Protein AF-A0A7C4GMP1-F1 (afdb_monomer)

Solvent-accessible surface area (backbone atoms only — not comparable to full-atom values): 9824 Å² total; per-residue (Å²): 134,59,72,70,60,56,52,52,51,55,52,51,53,54,51,51,51,52,52,53,51,53,54,54,52,54,58,50,53,56,48,57,64,55,60,70,60,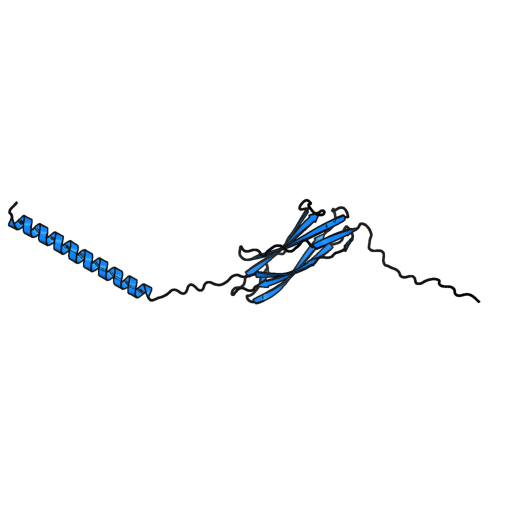74,78,76,71,78,79,75,49,85,41,65,43,77,77,46,77,48,67,47,48,70,39,40,57,61,39,67,38,46,34,41,38,32,38,32,28,72,18,75,52,64,38,48,37,27,48,39,37,41,34,27,40,52,93,84,48,60,81,73,49,74,45,69,52,73,77,39,84,39,47,48,65,36,71,49,75,49,77,50,67,46,71,32,56,97,51,82,65,45,54,29,25,39,32,40,36,42,39,35,81,96,42,66,39,76,67,48,76,73,43,66,27,37,34,33,85,58,70,77,70,79,81,72,78,72,86,74,84,84,85,80,82,135

Mean predicted aligned error: 13.82 Å

Sequence (170 aa):
MNSKALMLLFIFEALAGLLAGAYIYAQFQDLEKSTGNTFSAGVWTVCGELISFNATNNVVQGQKANFTITFKNCGEIAVYAVANVQIRRGETGENITLAQTPPTLVEAGQTVTFQLQWDTSGYNPGNYRAIAWIEYNSHATNPTDPTKIHVTNEKAADVNIMENLGCGTI

Foldseek 3Di:
DDPVVVVVVVVVVVVVVVVVVVVVVVVVVVVVVVVVPPPCPPPWDWDKDFPDKDWDAEAEQQDKIKIKIKMFGQTPAKKFKKKKKWKAADDPGDTDDIWIDGTDIAGHGGMDMDMTIDGNYPPDWDKMWIKMWMDIPNDIYDIDDTDIHTYHNDPPPPPPPPPDDPDDDD

pLDDT: mean 81.13, std 19.45, range [46.31, 98.69]

Radius of gyration: 36.08 Å; Cα contacts (8 Å, |Δi|>4): 299; chains: 1; bounding box: 107×81×76 Å

Nearest PDB structures (foldseek):
  8u01-assembly1_A  TM=6.183E-01  e=1.986E-03  Phocaeicola plebeius
  8enu-assembly1_H  TM=5.347E-01  e=2.898E-03  Homo sapiens
  8uh2-assembly1_H  TM=5.975E-01  e=3.668E-02  Homo sapiens
  7akk-assembly1_E  TM=4.885E-01  e=1.059E-02  Homo sapiens
  2jht-assembly2_B  TM=5.748E-01  e=1.722E-02  Homo sapiens

Secondary structure (DSSP, 8-state):
--HHHHHHHHHHHHHHHHHHHHHHHHHHHHHHHHTTS------PPP-EEEEEEEE-SEEETTSEEEEEEEEEE-SSS-EEEEEEEEEEETTT--EEEEEEPPPEEE-TT-EEEEEEEEE-TTS-SEEEEEEEEEEETTEEPPPPPPEEEEEESS----------------

Structure (mmCIF, N/CA/C/O backbone):
data_AF-A0A7C4GMP1-F1
#
_entry.id   AF-A0A7C4GMP1-F1
#
loop_
_atom_site.group_PDB
_atom_site.id
_atom_site.type_symbol
_atom_site.label_atom_id
_atom_site.label_alt_id
_atom_site.label_comp_id
_atom_site.label_asym_id
_atom_site.label_entity_id
_atom_site.label_seq_id
_atom_site.pdbx_PDB_ins_code
_atom_site.Cartn_x
_atom_site.Cartn_y
_atom_site.Cartn_z
_atom_site.occupancy
_atom_site.B_iso_or_equiv
_atom_site.auth_seq_id
_atom_site.auth_comp_id
_atom_site.auth_asym_id
_atom_site.auth_atom_id
_atom_site.pdbx_PDB_model_num
ATOM 1 N N . MET A 1 1 ? 56.969 51.138 -46.313 1.00 56.31 1 MET A N 1
ATOM 2 C CA . MET A 1 1 ? 56.748 49.716 -46.661 1.00 56.31 1 MET A CA 1
ATOM 3 C C . MET A 1 1 ? 56.448 49.637 -48.155 1.00 56.31 1 MET A C 1
ATOM 5 O O . MET A 1 1 ? 55.623 50.406 -48.624 1.00 56.31 1 MET A O 1
ATOM 9 N N . ASN A 1 2 ? 57.182 48.824 -48.918 1.00 71.56 2 ASN A N 1
ATOM 10 C CA . ASN A 1 2 ? 57.031 48.703 -50.377 1.00 71.56 2 ASN A CA 1
ATOM 11 C C . ASN A 1 2 ? 55.681 48.031 -50.712 1.00 71.56 2 ASN A C 1
ATOM 13 O O . ASN A 1 2 ? 55.321 47.053 -50.064 1.00 71.56 2 ASN A O 1
ATOM 17 N N . SER A 1 3 ? 54.958 48.529 -51.723 1.00 61.44 3 SER A N 1
ATOM 18 C CA . SER A 1 3 ? 53.671 47.983 -52.198 1.00 61.44 3 SER A CA 1
ATOM 19 C C . SER A 1 3 ? 53.688 46.457 -52.427 1.00 61.44 3 SER A C 1
ATOM 21 O O . SER A 1 3 ? 52.729 45.774 -52.076 1.00 61.44 3 SER A O 1
ATOM 23 N N . LYS A 1 4 ? 54.812 45.890 -52.884 1.00 69.75 4 LYS A N 1
ATOM 24 C CA . LYS A 1 4 ? 55.018 44.439 -53.029 1.00 69.75 4 LYS A CA 1
ATOM 25 C C . LYS A 1 4 ? 55.015 43.689 -51.691 1.00 69.75 4 LYS A C 1
ATOM 27 O O . LYS A 1 4 ? 54.526 42.569 -51.630 1.00 69.75 4 LYS A O 1
ATOM 32 N N . ALA A 1 5 ? 55.527 44.301 -50.621 1.00 64.75 5 ALA A N 1
ATOM 33 C CA . ALA A 1 5 ? 55.535 43.708 -49.280 1.00 64.75 5 ALA A CA 1
ATOM 34 C C . ALA A 1 5 ? 54.140 43.729 -48.634 1.00 64.75 5 ALA A C 1
ATOM 36 O O . ALA A 1 5 ? 53.771 42.782 -47.949 1.00 64.75 5 ALA A O 1
ATOM 37 N N . LEU A 1 6 ? 53.342 44.769 -48.905 1.00 59.22 6 LEU A N 1
ATOM 38 C CA . LEU A 1 6 ? 51.949 44.840 -48.457 1.00 59.22 6 LEU A CA 1
ATOM 39 C C . LEU A 1 6 ? 51.084 43.782 -49.168 1.00 59.22 6 LEU A C 1
ATOM 41 O O . LEU A 1 6 ? 50.279 43.112 -48.533 1.00 59.22 6 LEU A O 1
ATOM 45 N N . MET A 1 7 ? 51.300 43.577 -50.472 1.00 67.88 7 MET A N 1
ATOM 46 C CA . MET A 1 7 ? 50.579 42.569 -51.256 1.00 67.88 7 MET A CA 1
ATOM 47 C C . MET A 1 7 ? 50.898 41.132 -50.809 1.00 67.88 7 MET A C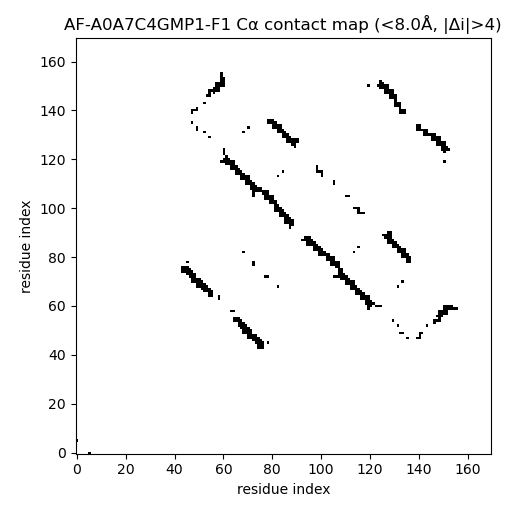 1
ATOM 49 O O . MET A 1 7 ? 49.999 40.301 -50.733 1.00 67.88 7 MET A O 1
ATOM 53 N N . LEU A 1 8 ? 52.157 40.846 -50.457 1.00 60.31 8 LEU A N 1
ATOM 54 C CA . LEU A 1 8 ? 52.558 39.540 -49.920 1.00 60.31 8 LEU A CA 1
ATOM 55 C C . LEU A 1 8 ? 51.922 39.240 -48.556 1.00 60.31 8 LEU A C 1
ATOM 57 O O . LEU A 1 8 ? 51.539 38.099 -48.313 1.00 60.31 8 LEU A O 1
ATOM 61 N N . LEU A 1 9 ? 51.767 40.253 -47.698 1.00 51.38 9 LEU A N 1
ATOM 62 C CA . LEU A 1 9 ? 51.112 40.104 -46.397 1.00 51.38 9 LEU A CA 1
ATOM 63 C C . LEU A 1 9 ? 49.627 39.733 -46.556 1.00 51.38 9 LEU A C 1
ATOM 65 O O . LEU A 1 9 ? 49.165 38.783 -45.930 1.00 51.38 9 LEU A O 1
ATOM 69 N N . PHE A 1 10 ? 48.909 40.403 -47.467 1.00 50.22 10 PHE A N 1
ATOM 70 C CA . PHE A 1 10 ? 47.503 40.087 -47.751 1.00 50.22 10 PHE A CA 1
ATOM 71 C C . PHE A 1 10 ? 47.306 38.681 -48.334 1.00 50.22 10 PHE A C 1
ATOM 73 O O . PHE A 1 10 ? 46.337 38.005 -47.996 1.00 50.22 10 PHE A O 1
ATOM 80 N N . ILE A 1 11 ? 48.229 38.212 -49.180 1.00 62.12 11 ILE A N 1
ATOM 81 C CA . ILE A 1 11 ? 48.180 36.842 -49.716 1.00 62.12 11 ILE A CA 1
ATOM 82 C C . ILE A 1 11 ? 48.400 35.818 -48.596 1.00 62.12 11 ILE A C 1
ATOM 84 O O . ILE A 1 11 ? 47.730 34.787 -48.577 1.00 62.12 11 ILE A O 1
ATOM 88 N N . PHE A 1 12 ? 49.302 36.099 -47.652 1.00 56.88 12 PHE A N 1
ATOM 89 C CA . PHE A 1 12 ? 49.606 35.184 -46.553 1.00 56.88 12 PHE A CA 1
ATOM 90 C C . PHE A 1 12 ? 48.427 35.033 -45.580 1.00 56.88 12 PHE A C 1
ATOM 92 O O . PHE A 1 12 ? 48.091 33.912 -45.201 1.00 56.88 12 PHE A O 1
ATOM 99 N N . GLU A 1 13 ? 47.748 36.131 -45.233 1.00 46.31 13 GLU A N 1
ATOM 100 C CA . GLU A 1 13 ? 46.545 36.083 -44.388 1.00 46.31 13 GLU A CA 1
ATOM 101 C C . GLU A 1 13 ? 45.375 35.378 -45.085 1.00 46.31 13 GLU A C 1
ATOM 103 O O . GLU A 1 13 ? 44.696 34.551 -44.472 1.00 46.31 13 GLU A O 1
ATOM 108 N N . ALA A 1 14 ? 45.178 35.628 -46.385 1.00 52.59 14 ALA A N 1
ATOM 109 C CA . ALA A 1 14 ? 44.152 34.943 -47.165 1.00 52.59 14 ALA A CA 1
ATOM 110 C C . ALA A 1 14 ? 44.404 33.425 -47.247 1.00 52.59 14 ALA A C 1
ATOM 112 O O . ALA A 1 14 ? 43.467 32.639 -47.100 1.00 52.59 14 ALA A O 1
ATOM 113 N N . LEU A 1 15 ? 45.663 32.998 -47.424 1.00 52.00 15 LEU A N 1
ATOM 114 C CA . LEU A 1 15 ? 46.025 31.576 -47.430 1.00 52.00 15 LEU A CA 1
ATOM 115 C C . LEU A 1 15 ? 45.834 30.925 -46.053 1.00 52.00 15 LEU A C 1
ATOM 117 O O . LEU A 1 15 ? 45.330 29.805 -45.973 1.00 52.00 15 LEU A O 1
ATOM 121 N N . ALA A 1 16 ? 46.209 31.620 -44.975 1.00 56.06 16 ALA A N 1
ATOM 122 C CA . ALA A 1 16 ? 46.041 31.126 -43.611 1.00 56.06 16 ALA A CA 1
ATOM 123 C C . ALA A 1 16 ? 44.556 30.929 -43.255 1.00 56.06 16 ALA A C 1
ATOM 125 O O . ALA A 1 16 ? 44.198 29.907 -42.668 1.00 56.06 16 ALA A O 1
ATOM 126 N N . GLY A 1 17 ? 43.680 31.848 -43.679 1.00 52.53 17 GLY A N 1
ATOM 127 C CA . GLY A 1 17 ? 42.230 31.710 -43.514 1.00 52.53 17 GLY A CA 1
ATOM 128 C C . GLY A 1 17 ? 41.643 30.517 -44.277 1.00 52.53 17 GLY A C 1
ATOM 129 O O . GLY A 1 17 ? 40.806 29.791 -43.742 1.00 52.53 17 GLY A O 1
ATOM 130 N N . LEU A 1 18 ? 42.120 30.260 -45.499 1.00 51.34 18 LEU A N 1
ATOM 131 C CA . LEU A 1 18 ? 41.660 29.142 -46.335 1.00 51.34 18 LEU A CA 1
ATOM 132 C C . LEU A 1 18 ? 42.091 27.777 -45.772 1.00 51.34 18 LEU A C 1
ATOM 134 O O . LEU A 1 18 ? 41.299 26.835 -45.756 1.00 51.34 18 LEU A O 1
ATOM 138 N N . LEU A 1 19 ? 43.318 27.684 -45.250 1.00 53.25 19 LEU A N 1
ATOM 139 C CA . LEU A 1 19 ? 43.832 26.473 -44.602 1.00 53.25 19 LEU A CA 1
ATOM 140 C C . LEU A 1 19 ? 43.137 26.195 -43.261 1.00 53.25 19 LEU A C 1
ATOM 142 O O . LEU A 1 19 ? 42.789 25.047 -42.985 1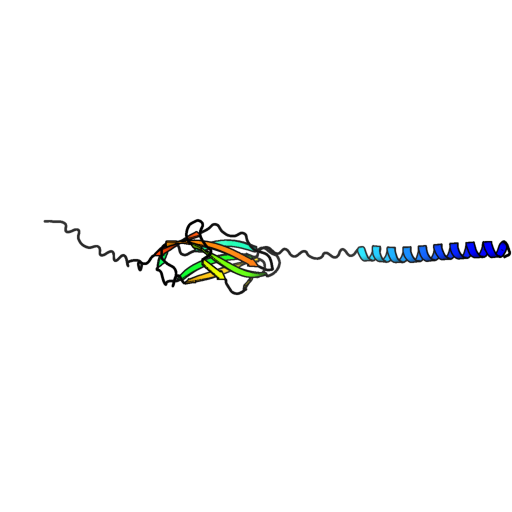.00 53.25 19 LEU A O 1
ATOM 146 N N . ALA A 1 20 ? 42.871 27.229 -42.456 1.00 53.56 20 ALA A N 1
ATOM 147 C CA . ALA A 1 20 ? 42.103 27.089 -41.220 1.00 53.56 20 ALA A CA 1
ATOM 148 C C . ALA A 1 20 ? 40.648 26.666 -41.495 1.00 53.56 20 ALA A C 1
ATOM 150 O O . ALA A 1 20 ? 40.127 25.780 -40.819 1.00 53.56 20 ALA A O 1
ATOM 151 N N . GLY A 1 21 ? 40.013 27.231 -42.528 1.00 50.34 21 GLY A N 1
ATOM 152 C CA . GLY A 1 21 ? 38.666 26.844 -42.954 1.00 50.34 21 GLY A CA 1
ATOM 153 C C . GLY A 1 21 ? 38.581 25.387 -43.417 1.00 50.34 21 GLY A C 1
ATOM 154 O O . GLY A 1 21 ? 37.679 24.664 -42.998 1.00 50.34 21 GLY A O 1
ATOM 155 N N . ALA A 1 22 ? 39.549 24.923 -44.215 1.00 56.69 22 ALA A N 1
ATOM 156 C CA . ALA A 1 22 ? 39.610 23.531 -44.663 1.00 56.69 22 ALA A CA 1
ATOM 157 C C . ALA A 1 22 ? 39.849 22.546 -43.503 1.00 56.69 22 ALA A C 1
ATOM 159 O O . ALA A 1 22 ? 39.252 21.470 -43.477 1.00 56.69 22 ALA A O 1
ATOM 160 N N . TYR A 1 23 ? 40.673 22.924 -42.519 1.00 52.44 23 TYR A N 1
ATOM 161 C CA . TYR A 1 23 ? 40.921 22.112 -41.325 1.00 52.44 23 TYR A CA 1
ATOM 162 C C . TYR A 1 23 ? 39.671 21.978 -40.441 1.00 52.44 23 TYR A C 1
ATOM 164 O O . TYR A 1 23 ? 39.339 20.878 -40.000 1.00 52.44 23 TYR A O 1
ATOM 172 N N . ILE A 1 24 ? 38.933 23.074 -40.230 1.00 51.31 24 ILE A N 1
ATOM 173 C CA . ILE A 1 24 ? 37.672 23.057 -39.472 1.00 51.31 24 ILE A CA 1
ATOM 174 C C . ILE A 1 24 ? 36.607 22.235 -40.214 1.00 51.31 24 ILE A C 1
ATOM 176 O O . ILE A 1 24 ? 35.892 21.453 -39.592 1.00 51.31 24 ILE A O 1
ATOM 180 N N . TYR A 1 25 ? 36.533 22.349 -41.543 1.00 51.62 25 TYR A N 1
ATOM 181 C CA . TYR A 1 25 ? 35.580 21.588 -42.352 1.00 51.62 25 TYR A CA 1
ATOM 182 C C . TYR A 1 25 ? 35.842 20.071 -42.306 1.00 51.62 25 TYR A C 1
ATOM 184 O O . TYR A 1 25 ? 34.902 19.287 -42.192 1.00 51.62 25 TYR A O 1
ATOM 192 N N . ALA A 1 26 ? 37.112 19.647 -42.313 1.00 56.59 26 ALA A N 1
ATOM 193 C CA . ALA A 1 26 ? 37.478 18.235 -42.184 1.00 56.59 26 ALA A CA 1
ATOM 194 C C . ALA A 1 26 ? 37.114 17.648 -40.803 1.00 56.59 26 ALA A C 1
ATOM 196 O O . ALA A 1 26 ? 36.599 16.535 -40.731 1.00 56.59 26 ALA A O 1
ATOM 197 N N . GLN A 1 27 ? 37.303 18.411 -39.718 1.00 52.47 27 GLN A N 1
ATOM 198 C CA . GLN A 1 27 ? 36.898 18.003 -38.362 1.00 52.47 27 GLN A CA 1
ATOM 199 C C . GLN A 1 27 ? 35.370 17.849 -38.225 1.00 52.47 27 GLN A C 1
ATOM 201 O O . GLN A 1 27 ? 34.900 16.964 -37.512 1.00 52.47 27 GLN A O 1
ATOM 206 N N . PHE A 1 28 ? 34.583 18.669 -38.932 1.00 54.22 28 PHE A N 1
ATOM 207 C CA . PHE A 1 28 ? 33.120 18.552 -38.944 1.00 54.22 28 PHE A CA 1
ATOM 208 C C . PHE A 1 28 ? 32.622 17.305 -39.690 1.00 54.22 28 PHE A C 1
ATOM 210 O O . PHE A 1 28 ? 31.684 16.663 -39.220 1.00 54.22 28 PHE A O 1
ATOM 217 N N . GLN A 1 29 ? 33.260 16.907 -40.796 1.00 55.06 29 GLN A N 1
ATOM 218 C CA . GLN A 1 29 ? 32.857 15.691 -41.517 1.00 55.06 29 GLN A CA 1
ATOM 219 C C . GLN A 1 29 ? 33.134 14.398 -40.734 1.00 55.06 29 GLN A C 1
ATOM 221 O O . GLN A 1 29 ? 32.369 13.438 -40.854 1.00 55.06 29 GLN A O 1
ATOM 226 N N . ASP A 1 30 ? 34.176 14.366 -39.897 1.00 54.00 30 ASP A N 1
ATOM 227 C CA . ASP A 1 30 ? 34.431 13.229 -39.001 1.00 54.00 30 ASP A CA 1
ATOM 228 C C . ASP A 1 30 ? 33.388 13.134 -37.873 1.00 54.00 30 ASP A C 1
ATOM 230 O O . ASP A 1 30 ? 32.995 12.029 -37.484 1.00 54.00 30 ASP A O 1
ATOM 234 N N . LEU A 1 31 ? 32.858 14.270 -37.400 1.00 51.66 31 LEU A N 1
ATOM 235 C CA . LEU A 1 31 ? 31.710 14.290 -36.490 1.00 51.66 31 LEU A CA 1
ATOM 236 C C . LEU A 1 31 ? 30.429 13.804 -37.178 1.00 51.66 31 LEU A C 1
ATOM 238 O O . LEU A 1 31 ? 29.727 12.980 -36.600 1.00 51.66 31 LEU A O 1
ATOM 242 N N . GLU A 1 32 ? 30.156 14.218 -38.418 1.00 52.75 32 GLU A N 1
ATOM 243 C CA . GLU A 1 32 ? 28.987 13.733 -39.169 1.00 52.75 32 GLU A CA 1
ATOM 244 C C . GLU A 1 32 ? 29.063 12.217 -39.448 1.00 52.75 32 GLU A C 1
ATOM 246 O O . GLU A 1 32 ? 28.066 11.504 -39.296 1.00 52.75 32 GLU A O 1
ATOM 251 N N . LYS A 1 33 ? 30.260 11.679 -39.736 1.00 53.81 33 LYS A N 1
ATOM 252 C CA . LYS A 1 33 ? 30.495 10.225 -39.842 1.00 53.81 33 LYS A CA 1
ATOM 253 C C . LYS A 1 33 ? 30.334 9.483 -38.513 1.00 53.81 33 LYS A C 1
ATOM 255 O O . LYS A 1 33 ? 29.880 8.342 -38.515 1.00 53.81 33 LYS A O 1
ATOM 260 N N . SER A 1 34 ? 30.677 10.117 -37.393 1.00 52.00 34 SER A N 1
ATOM 261 C CA . SER A 1 34 ? 30.488 9.569 -36.042 1.00 52.00 34 SER A CA 1
ATOM 262 C C . SER A 1 34 ? 29.014 9.593 -35.601 1.00 52.00 34 SER A C 1
ATOM 264 O O . SER A 1 34 ? 28.544 8.666 -34.940 1.00 52.00 34 SER A O 1
ATOM 266 N N . THR A 1 35 ? 28.236 10.590 -36.041 1.00 53.31 35 THR A N 1
ATOM 267 C CA . THR A 1 35 ? 26.796 10.711 -35.731 1.00 53.31 35 THR A CA 1
ATOM 268 C C . THR A 1 35 ? 25.890 9.725 -36.475 1.00 53.31 35 THR A C 1
ATOM 270 O O . THR A 1 35 ? 24.710 9.622 -36.148 1.00 53.31 35 THR A O 1
ATOM 273 N N . GLY A 1 36 ? 26.427 8.944 -37.420 1.00 48.81 36 GLY A N 1
ATOM 274 C CA . GLY A 1 36 ? 25.729 7.793 -38.008 1.00 48.81 36 GLY A CA 1
ATOM 275 C C . GLY A 1 36 ? 25.482 6.651 -37.012 1.00 48.81 36 GLY A C 1
ATOM 276 O O . GLY A 1 36 ? 24.657 5.776 -37.267 1.00 48.81 36 GLY A O 1
ATOM 277 N N . ASN A 1 37 ? 26.145 6.680 -35.852 1.00 52.44 37 ASN A N 1
ATOM 278 C CA . ASN A 1 37 ? 25.780 5.852 -34.715 1.00 52.44 37 ASN A CA 1
ATOM 279 C C . ASN A 1 37 ? 24.647 6.542 -33.958 1.00 52.44 37 ASN A C 1
ATOM 281 O O . ASN A 1 37 ? 24.871 7.306 -33.018 1.00 52.44 37 ASN A O 1
ATOM 285 N N . THR A 1 38 ? 23.406 6.260 -34.347 1.00 52.94 38 THR A N 1
ATOM 286 C CA . THR A 1 38 ? 22.273 6.480 -33.452 1.00 52.94 38 THR A CA 1
ATOM 287 C C . THR A 1 38 ? 22.523 5.671 -32.185 1.00 52.94 38 THR A C 1
ATOM 289 O O . THR A 1 38 ? 22.360 4.451 -32.173 1.00 52.94 38 THR A O 1
ATOM 292 N N . PHE A 1 39 ? 22.929 6.342 -31.110 1.00 53.16 39 PHE A N 1
ATOM 293 C CA . PHE A 1 39 ? 22.805 5.786 -29.775 1.00 53.16 39 PHE A CA 1
ATOM 294 C C . PHE A 1 39 ? 21.309 5.633 -29.521 1.00 53.16 39 PHE A C 1
ATOM 296 O O . PHE A 1 39 ? 20.621 6.593 -29.178 1.00 53.16 39 PHE A O 1
ATOM 303 N N . SER A 1 40 ? 20.782 4.428 -29.730 1.00 53.34 40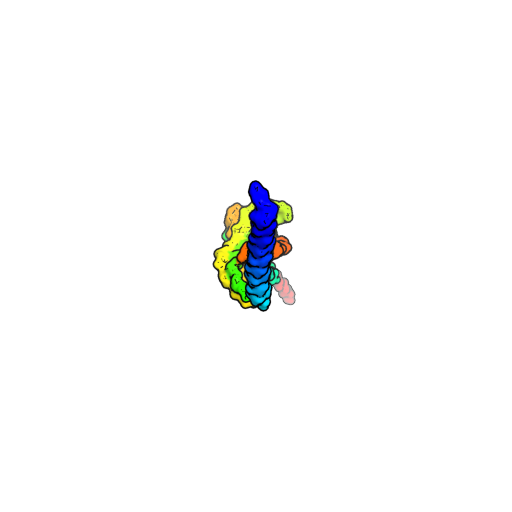 SER A N 1
ATOM 304 C CA . SER A 1 40 ? 19.514 4.061 -29.119 1.00 53.34 40 SER A CA 1
ATOM 305 C C . SER A 1 40 ? 19.807 3.931 -27.629 1.00 53.34 40 SER A C 1
ATOM 307 O O . SER A 1 40 ? 20.196 2.873 -27.138 1.00 53.34 40 SER A O 1
ATOM 309 N N . ALA A 1 41 ? 19.731 5.053 -26.912 1.00 58.41 41 ALA A N 1
ATOM 310 C CA . ALA A 1 41 ? 19.544 4.995 -25.479 1.00 58.41 41 ALA A CA 1
ATOM 311 C C . ALA A 1 41 ? 18.198 4.294 -25.297 1.00 58.41 41 ALA A C 1
ATOM 313 O O . ALA A 1 41 ? 17.155 4.897 -25.548 1.00 58.41 41 ALA A O 1
ATOM 314 N N . GLY A 1 42 ? 18.229 2.996 -24.985 1.00 62.84 42 GLY A N 1
ATOM 315 C CA . GLY A 1 42 ? 17.025 2.248 -24.661 1.00 62.84 42 GLY A CA 1
ATOM 316 C C . GLY A 1 42 ? 16.319 2.990 -23.535 1.00 62.84 42 GLY A C 1
ATOM 317 O O . GLY A 1 42 ? 16.836 3.061 -22.420 1.00 62.84 42 GLY A O 1
ATOM 318 N N . VAL A 1 43 ? 15.194 3.629 -23.848 1.00 73.38 43 VAL A N 1
ATOM 319 C CA . VAL A 1 43 ? 14.361 4.279 -22.842 1.00 73.38 43 VAL A CA 1
ATOM 320 C C . VAL A 1 43 ? 13.595 3.157 -22.166 1.00 73.38 43 VAL A C 1
ATOM 322 O O . VAL A 1 43 ? 12.555 2.730 -22.655 1.00 73.38 43 VAL A O 1
ATOM 325 N N . TRP A 1 44 ? 14.156 2.640 -21.077 1.00 80.00 44 TRP A N 1
ATOM 326 C CA . TRP A 1 44 ? 13.481 1.644 -20.257 1.00 80.00 44 TRP A CA 1
ATOM 327 C C . TRP A 1 44 ? 12.231 2.264 -19.648 1.00 80.00 44 TRP A C 1
ATOM 329 O O . TRP A 1 44 ? 12.305 3.287 -18.960 1.00 80.00 44 TRP A O 1
ATOM 339 N N . THR A 1 45 ? 11.080 1.645 -19.889 1.00 87.06 45 THR A N 1
ATOM 340 C CA . THR A 1 45 ? 9.824 2.138 -19.320 1.00 87.06 45 THR A CA 1
ATOM 341 C C . THR A 1 45 ? 9.685 1.660 -17.876 1.00 87.06 45 THR A C 1
ATOM 343 O O . THR A 1 45 ? 9.692 0.459 -17.602 1.00 87.06 45 THR A O 1
ATOM 346 N N . VAL A 1 46 ? 9.527 2.601 -16.941 1.00 92.88 46 VAL A N 1
ATOM 347 C CA . VAL A 1 46 ? 9.158 2.326 -15.544 1.00 92.88 46 VAL A CA 1
ATOM 348 C C . VAL A 1 46 ? 7.646 2.488 -15.415 1.00 92.88 46 VAL A C 1
ATOM 350 O O . VAL A 1 46 ? 7.106 3.538 -15.745 1.00 92.88 46 VAL A O 1
ATOM 353 N N . CYS A 1 47 ? 6.955 1.442 -14.963 1.00 94.00 47 CYS A N 1
ATOM 354 C CA . CYS A 1 47 ? 5.498 1.422 -14.853 1.00 94.00 47 CYS A CA 1
ATOM 355 C C . CYS A 1 47 ? 5.079 0.556 -13.667 1.00 94.00 47 CYS A C 1
ATOM 357 O O . CYS A 1 47 ? 5.576 -0.556 -13.491 1.00 94.00 47 CYS A O 1
ATOM 359 N N . GLY A 1 48 ? 4.137 1.050 -12.871 1.00 97.25 48 GLY A N 1
ATOM 360 C CA . GLY A 1 48 ? 3.575 0.335 -11.736 1.00 97.25 48 GLY A CA 1
ATOM 361 C C . GLY A 1 48 ? 2.082 0.595 -11.605 1.00 97.25 48 GLY A C 1
ATOM 362 O O . GLY A 1 48 ? 1.634 1.738 -11.691 1.00 97.25 48 GLY A O 1
ATOM 363 N N . GLU A 1 49 ? 1.324 -0.469 -11.367 1.00 98.12 49 GLU A N 1
ATOM 364 C CA . GLU A 1 49 ? -0.132 -0.443 -11.271 1.00 98.12 49 GLU A CA 1
ATOM 365 C C . GLU A 1 49 ? -0.589 -1.046 -9.937 1.00 98.12 49 GLU A C 1
ATOM 367 O O . GLU A 1 49 ? -0.216 -2.168 -9.581 1.00 98.12 49 GLU A O 1
ATOM 372 N N . LEU A 1 50 ? -1.411 -0.305 -9.189 1.00 98.38 50 LEU A N 1
ATOM 373 C CA . LEU A 1 50 ? -2.124 -0.835 -8.028 1.00 98.38 50 LEU A CA 1
ATOM 374 C C . LEU A 1 50 ? -3.382 -1.544 -8.537 1.00 98.38 50 LEU A C 1
ATOM 376 O O . LEU A 1 50 ? -4.326 -0.899 -8.982 1.00 98.38 50 LEU A O 1
ATOM 380 N N . ILE A 1 51 ? -3.378 -2.873 -8.469 1.00 98.44 51 ILE A N 1
ATOM 381 C CA . ILE A 1 51 ? -4.432 -3.734 -9.019 1.00 98.44 51 ILE A CA 1
ATOM 382 C C . ILE A 1 51 ? -5.626 -3.820 -8.070 1.00 98.44 51 ILE A C 1
ATOM 384 O O . ILE A 1 51 ? -6.778 -3.784 -8.494 1.00 98.44 51 ILE A O 1
ATOM 388 N N . SER A 1 52 ? -5.363 -3.980 -6.774 1.00 98.25 52 SER A N 1
ATOM 389 C CA . SER A 1 52 ? -6.422 -4.079 -5.773 1.00 98.25 52 SER A CA 1
ATOM 390 C C . SER A 1 52 ? -5.956 -3.625 -4.400 1.00 98.25 52 SER A C 1
ATOM 392 O O . SER A 1 52 ? -4.782 -3.746 -4.045 1.00 98.25 52 SER A O 1
ATOM 394 N N . PHE A 1 53 ? -6.910 -3.132 -3.617 1.00 98.50 53 PHE A N 1
ATOM 395 C CA . PHE A 1 53 ? -6.741 -2.815 -2.210 1.00 98.50 53 PHE A CA 1
ATOM 396 C C . PHE A 1 53 ? -7.935 -3.354 -1.430 1.00 98.50 53 PHE A C 1
ATOM 398 O O . PHE A 1 53 ? -9.081 -3.070 -1.767 1.00 98.50 53 PHE A O 1
ATOM 405 N N . ASN A 1 54 ? -7.650 -4.130 -0.389 1.00 98.06 54 ASN A N 1
ATOM 406 C CA . ASN A 1 54 ? -8.639 -4.645 0.544 1.00 98.06 54 ASN A CA 1
ATOM 407 C C . ASN A 1 54 ? -8.256 -4.252 1.968 1.00 98.06 54 ASN A C 1
ATOM 409 O O . ASN A 1 54 ? -7.086 -4.320 2.355 1.00 98.06 54 ASN A O 1
ATOM 413 N N . ALA A 1 55 ? -9.262 -3.893 2.757 1.00 97.19 55 ALA A N 1
ATOM 414 C CA . ALA A 1 55 ? -9.127 -3.584 4.169 1.00 97.19 55 ALA A CA 1
ATOM 415 C C . ALA A 1 55 ? -10.114 -4.416 4.988 1.00 97.19 55 ALA A C 1
ATOM 417 O O . ALA A 1 55 ? -11.184 -4.796 4.517 1.00 97.19 55 ALA A O 1
ATOM 418 N N . THR A 1 56 ? -9.758 -4.678 6.241 1.00 95.75 56 THR A N 1
ATOM 419 C CA . THR A 1 56 ? -10.695 -5.252 7.209 1.00 95.75 56 THR A CA 1
ATOM 420 C C . THR A 1 56 ? -11.789 -4.229 7.523 1.00 95.75 56 THR A C 1
ATOM 422 O O . THR A 1 56 ? -11.487 -3.143 8.010 1.00 95.75 56 THR A O 1
ATOM 425 N N . ASN A 1 57 ? -13.054 -4.574 7.274 1.00 93.31 57 ASN A N 1
ATOM 426 C CA . ASN A 1 57 ? -14.167 -3.626 7.421 1.00 93.31 57 ASN A CA 1
ATOM 427 C C . ASN A 1 57 ? -14.585 -3.384 8.876 1.00 93.31 57 ASN A C 1
ATOM 429 O O . ASN A 1 57 ? -14.981 -2.273 9.205 1.00 93.31 57 ASN A O 1
ATOM 433 N N . ASN A 1 58 ? -14.518 -4.400 9.739 1.00 94.56 58 ASN A N 1
ATOM 434 C CA . ASN A 1 58 ? -14.892 -4.304 11.151 1.00 94.56 58 ASN A CA 1
ATOM 435 C C . ASN A 1 58 ? -13.759 -4.857 12.009 1.00 94.56 58 ASN A C 1
ATOM 437 O O . ASN A 1 58 ? -13.289 -5.967 11.765 1.00 94.56 58 ASN A O 1
ATOM 441 N N . VAL A 1 59 ? -13.334 -4.098 13.011 1.00 94.94 59 VAL A N 1
ATOM 442 C CA . VAL A 1 59 ? -12.243 -4.477 13.908 1.00 94.94 59 VAL A CA 1
ATOM 443 C C . VAL A 1 59 ? -12.600 -4.093 15.338 1.00 94.94 59 VAL A C 1
ATOM 445 O O . VAL A 1 59 ? -13.186 -3.041 15.590 1.00 94.94 59 VAL A O 1
ATOM 448 N N . VAL A 1 60 ? -12.272 -4.957 16.290 1.00 95.06 60 VAL A N 1
ATOM 449 C CA . VAL A 1 60 ? -12.444 -4.645 17.712 1.00 95.06 60 VAL A CA 1
ATOM 450 C C . VAL A 1 60 ? -11.274 -3.772 18.157 1.00 95.06 60 VAL A C 1
ATOM 452 O O . VAL A 1 60 ? -10.131 -4.040 17.786 1.00 95.06 60 VAL A O 1
ATOM 455 N N . GLN A 1 61 ? -11.538 -2.737 18.951 1.00 95.00 61 GLN A N 1
ATOM 456 C CA . GLN A 1 61 ? -10.509 -1.868 19.509 1.00 95.00 61 GLN A CA 1
ATOM 457 C C . GLN A 1 61 ? -9.438 -2.704 20.228 1.00 95.00 61 GLN A C 1
ATOM 459 O O . GLN A 1 61 ? -9.746 -3.601 21.012 1.00 95.00 61 GLN A O 1
ATOM 464 N N . GLY A 1 62 ? -8.170 -2.412 19.943 1.00 93.94 62 GLY A N 1
ATOM 465 C CA . GLY A 1 62 ? -7.025 -3.166 20.458 1.00 93.94 62 GLY A CA 1
ATOM 466 C C . GLY A 1 62 ? -6.628 -4.374 19.603 1.00 93.94 62 GLY A C 1
ATOM 467 O O . GLY A 1 62 ? -5.634 -5.032 19.897 1.00 93.94 62 GLY A O 1
ATOM 468 N N . GLN A 1 63 ? -7.373 -4.678 18.535 1.00 95.50 63 GLN A N 1
ATOM 469 C CA . GLN A 1 63 ? -6.963 -5.648 17.520 1.00 95.50 63 GLN A CA 1
ATOM 470 C C . GLN A 1 63 ? -6.305 -4.965 16.321 1.00 95.50 63 GLN A C 1
ATOM 472 O O . GLN A 1 63 ? -6.325 -3.740 16.165 1.00 95.50 63 GLN A O 1
ATOM 477 N N . LYS A 1 64 ? -5.727 -5.785 15.442 1.00 95.81 64 LYS A N 1
ATOM 478 C CA . LYS A 1 64 ? -5.100 -5.320 14.210 1.00 95.81 64 LYS A CA 1
ATOM 479 C C . LYS A 1 64 ? -6.083 -5.354 13.046 1.00 95.81 64 LYS A C 1
ATOM 481 O O . LYS A 1 64 ? -6.618 -6.412 12.721 1.00 95.81 64 LYS A O 1
ATOM 486 N N . ALA A 1 65 ? -6.265 -4.218 12.382 1.00 96.50 65 ALA A N 1
ATOM 487 C CA . ALA A 1 65 ? -6.891 -4.172 11.068 1.00 96.50 65 ALA A CA 1
ATOM 488 C C . ALA A 1 65 ? -5.864 -4.610 10.015 1.00 96.50 65 ALA A C 1
ATOM 490 O O . ALA A 1 65 ? -4.756 -4.071 9.976 1.00 96.50 65 ALA A O 1
ATOM 491 N N . ASN A 1 66 ? -6.218 -5.582 9.173 1.00 97.69 66 ASN A N 1
ATOM 492 C CA . ASN A 1 66 ? -5.349 -6.066 8.102 1.00 97.69 66 ASN A CA 1
ATOM 493 C C . ASN A 1 66 ? -5.669 -5.366 6.781 1.00 97.69 66 ASN A C 1
ATOM 495 O O . ASN A 1 66 ? -6.841 -5.142 6.453 1.00 97.69 66 ASN A O 1
ATOM 499 N N . PHE A 1 67 ? -4.618 -5.099 6.014 1.00 98.12 67 PHE A N 1
ATOM 500 C CA . PHE A 1 67 ? -4.662 -4.521 4.680 1.00 98.12 67 PHE A CA 1
ATOM 501 C C . PHE A 1 67 ? -3.932 -5.417 3.694 1.00 98.12 67 PHE A C 1
ATOM 503 O O . PHE A 1 67 ? -2.875 -5.970 4.002 1.00 98.12 67 PHE A O 1
ATOM 510 N N . THR A 1 68 ? -4.474 -5.520 2.489 1.00 98.44 68 THR A N 1
ATOM 511 C CA . THR A 1 68 ? -3.865 -6.265 1.391 1.00 98.44 68 THR A CA 1
ATOM 512 C C . THR A 1 68 ? -3.854 -5.390 0.152 1.00 98.44 68 THR A C 1
ATOM 514 O O . THR A 1 68 ? -4.914 -4.959 -0.299 1.00 98.44 68 THR A O 1
ATOM 517 N N . ILE A 1 69 ? -2.666 -5.125 -0.389 1.00 98.62 69 ILE A N 1
ATOM 518 C CA . ILE A 1 69 ? -2.485 -4.352 -1.622 1.00 98.62 69 ILE A CA 1
ATOM 519 C C . ILE A 1 69 ? -1.829 -5.256 -2.659 1.00 98.62 69 ILE A C 1
ATOM 521 O O . ILE A 1 69 ? -0.783 -5.841 -2.387 1.00 98.62 69 ILE A O 1
ATOM 525 N N . THR A 1 70 ? -2.420 -5.360 -3.845 1.00 98.69 70 THR A N 1
ATOM 526 C CA . THR A 1 70 ? -1.824 -6.077 -4.979 1.00 98.69 70 THR A CA 1
ATOM 527 C C . THR A 1 70 ? -1.252 -5.069 -5.961 1.00 98.69 70 THR A C 1
ATOM 529 O O . THR A 1 70 ? -1.959 -4.168 -6.408 1.00 98.69 70 THR A O 1
ATOM 532 N N . PHE A 1 71 ? 0.020 -5.231 -6.303 1.00 98.69 71 PHE A N 1
ATOM 533 C CA . PHE A 1 71 ? 0.765 -4.340 -7.183 1.00 98.69 71 PHE A CA 1
ATOM 534 C C . PHE A 1 71 ? 1.384 -5.127 -8.332 1.00 98.69 71 PHE A C 1
ATOM 536 O O . PHE A 1 71 ? 1.917 -6.215 -8.113 1.00 98.69 71 PHE A O 1
ATOM 543 N N . LYS A 1 72 ? 1.358 -4.560 -9.537 1.00 98.62 72 LYS A N 1
ATOM 544 C CA . LYS A 1 72 ? 2.017 -5.107 -10.721 1.00 98.62 72 LYS A CA 1
ATOM 545 C C . LYS A 1 72 ? 3.067 -4.131 -11.233 1.00 98.62 72 LYS A C 1
ATOM 547 O O . LYS A 1 72 ? 2.751 -2.980 -11.526 1.00 98.62 72 LYS A O 1
ATOM 552 N N . ASN A 1 73 ? 4.294 -4.611 -11.405 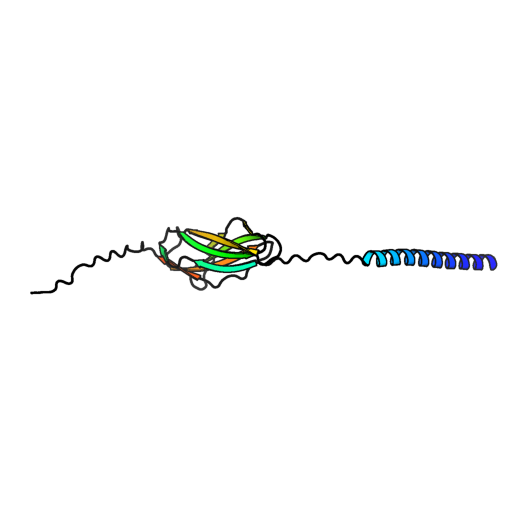1.00 98.31 73 ASN A N 1
ATOM 553 C CA . ASN A 1 73 ? 5.297 -3.906 -12.192 1.00 98.31 73 ASN A CA 1
ATOM 554 C C . ASN A 1 73 ? 5.007 -4.168 -13.679 1.00 98.31 73 ASN A C 1
ATOM 556 O O . ASN A 1 73 ? 5.211 -5.272 -14.177 1.00 98.31 73 ASN A O 1
ATOM 560 N N . CYS A 1 74 ? 4.476 -3.166 -14.374 1.00 97.25 74 CYS A N 1
ATOM 561 C CA . CYS A 1 74 ? 4.186 -3.209 -15.810 1.00 97.25 74 CYS A CA 1
ATOM 562 C C . CYS A 1 74 ? 5.344 -2.682 -16.667 1.00 97.25 74 CYS A C 1
ATOM 564 O O . CYS A 1 74 ? 5.196 -2.584 -17.883 1.00 97.25 74 CYS A O 1
ATOM 566 N N . GLY A 1 75 ? 6.464 -2.305 -16.042 1.00 95.81 75 GLY A N 1
ATOM 567 C CA . GLY A 1 75 ? 7.653 -1.811 -16.721 1.00 95.81 75 GLY A CA 1
ATOM 568 C C . GLY A 1 75 ? 8.558 -2.920 -17.251 1.00 95.81 75 GLY A C 1
ATOM 569 O O . GLY A 1 75 ? 8.286 -4.113 -17.114 1.00 95.81 75 GLY A O 1
ATOM 570 N N . GLU A 1 76 ? 9.670 -2.491 -17.839 1.00 95.81 76 GLU A N 1
ATOM 571 C CA . GLU A 1 76 ?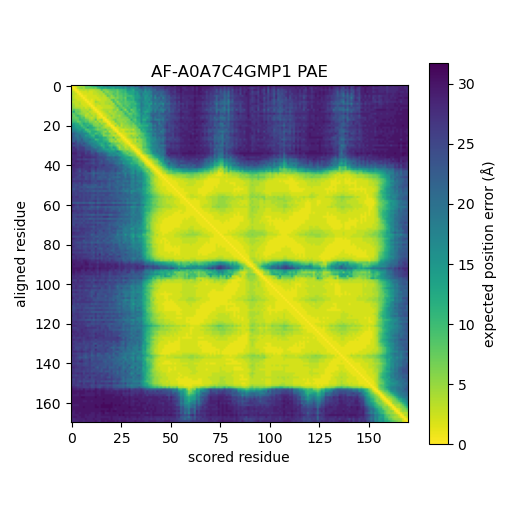 10.678 -3.365 -18.459 1.00 95.81 76 GLU A CA 1
ATOM 572 C C . GLU A 1 76 ? 11.860 -3.673 -17.531 1.00 95.81 76 GLU A C 1
ATOM 574 O O . GLU A 1 76 ? 12.695 -4.518 -17.844 1.00 95.81 76 GLU A O 1
ATOM 579 N N . ILE A 1 77 ? 11.936 -2.996 -16.382 1.00 95.81 77 ILE A N 1
ATOM 580 C CA . ILE A 1 77 ? 12.993 -3.170 -15.383 1.00 95.81 77 ILE A CA 1
ATOM 581 C C . ILE A 1 77 ? 12.402 -3.439 -14.000 1.00 95.81 77 ILE A C 1
ATOM 583 O O . ILE A 1 77 ? 11.273 -3.044 -13.703 1.00 95.81 77 ILE A O 1
ATOM 587 N N . ALA A 1 78 ? 13.177 -4.098 -13.138 1.00 97.44 78 ALA A N 1
ATOM 588 C CA . ALA A 1 78 ? 12.801 -4.305 -11.746 1.00 97.44 78 ALA A CA 1
ATOM 589 C C . ALA A 1 78 ? 12.703 -2.972 -10.979 1.00 97.44 78 ALA A C 1
ATOM 591 O O . ALA A 1 78 ? 13.442 -2.017 -11.246 1.00 97.44 78 ALA A O 1
ATOM 592 N N . VAL A 1 79 ? 11.801 -2.913 -9.999 1.00 97.88 79 VAL A N 1
ATOM 593 C CA . VAL A 1 79 ? 11.567 -1.722 -9.169 1.00 97.88 79 VAL A CA 1
ATOM 594 C C . VAL A 1 79 ? 11.598 -2.068 -7.687 1.00 97.88 79 VAL A C 1
ATOM 596 O O . VAL A 1 79 ? 11.215 -3.168 -7.297 1.00 97.88 79 VAL A O 1
ATOM 599 N N . TYR A 1 80 ? 12.015 -1.120 -6.848 1.00 98.19 80 TYR A N 1
ATOM 600 C CA . TYR A 1 80 ? 11.836 -1.230 -5.400 1.00 98.19 80 TYR A CA 1
ATOM 601 C C . TYR A 1 80 ? 10.532 -0.546 -5.010 1.00 98.19 80 TYR A C 1
ATOM 603 O O . TYR A 1 80 ? 10.437 0.677 -5.081 1.00 98.19 80 TYR A O 1
ATOM 611 N N . ALA A 1 81 ? 9.538 -1.338 -4.618 1.00 98.38 81 ALA A N 1
ATOM 612 C CA . ALA A 1 81 ? 8.209 -0.870 -4.256 1.00 98.38 81 ALA A CA 1
ATOM 613 C C . ALA A 1 81 ? 8.019 -0.821 -2.733 1.00 98.38 81 ALA A C 1
ATOM 615 O O . ALA A 1 81 ? 8.416 -1.736 -2.007 1.00 98.38 81 ALA A O 1
ATOM 616 N N . VAL A 1 82 ? 7.378 0.247 -2.262 1.00 98.56 82 VAL A N 1
ATOM 617 C CA . VAL A 1 82 ? 6.964 0.474 -0.875 1.00 98.56 82 VAL A CA 1
ATOM 618 C C . VAL A 1 82 ? 5.458 0.679 -0.868 1.00 98.56 82 VAL A C 1
ATOM 620 O O . VAL A 1 82 ? 4.945 1.587 -1.524 1.00 98.56 82 VAL A O 1
ATOM 623 N N . ALA A 1 83 ? 4.740 -0.168 -0.135 1.00 98.56 83 ALA A N 1
ATOM 624 C CA . ALA A 1 83 ? 3.303 -0.035 0.012 1.00 98.56 83 ALA A CA 1
ATOM 625 C C . ALA A 1 83 ? 2.960 0.865 1.193 1.00 98.56 83 ALA A C 1
ATOM 627 O O . ALA A 1 83 ? 3.506 0.689 2.280 1.00 98.56 83 ALA A O 1
ATOM 628 N N . ASN A 1 84 ? 2.029 1.789 0.975 1.00 98.38 84 ASN A N 1
ATOM 629 C CA . ASN A 1 84 ? 1.607 2.792 1.940 1.00 98.38 84 ASN A CA 1
ATOM 630 C C . ASN A 1 84 ? 0.104 2.679 2.191 1.00 98.38 84 ASN A C 1
ATOM 632 O O . ASN A 1 84 ? -0.678 2.550 1.249 1.00 98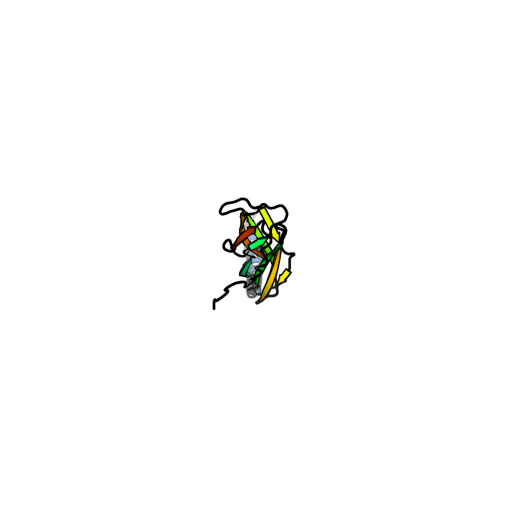.38 84 ASN A O 1
ATOM 636 N N . VAL A 1 85 ? -0.307 2.773 3.456 1.00 98.19 85 VAL A N 1
ATOM 637 C CA . VAL A 1 85 ? -1.711 2.901 3.861 1.00 98.19 85 VAL A CA 1
ATOM 638 C C . VAL A 1 85 ? -1.840 4.053 4.843 1.00 98.19 85 VAL A C 1
ATOM 640 O O . VAL A 1 85 ? -1.330 3.991 5.962 1.00 98.19 85 VAL A O 1
ATOM 643 N N . GLN A 1 86 ? -2.558 5.096 4.442 1.00 96.81 86 GLN A N 1
ATOM 644 C CA . GLN A 1 86 ? -2.934 6.194 5.322 1.00 96.81 86 GLN A CA 1
ATOM 645 C C . GLN A 1 86 ? -4.296 5.921 5.949 1.00 96.81 86 GLN A C 1
ATOM 647 O O . GLN A 1 86 ? -5.263 5.638 5.241 1.00 96.81 86 GLN A O 1
ATOM 652 N N . ILE A 1 87 ? -4.379 6.071 7.270 1.00 95.81 87 ILE A N 1
ATOM 653 C CA . ILE A 1 87 ? -5.620 5.931 8.030 1.00 95.81 87 ILE A CA 1
ATOM 654 C C . ILE A 1 87 ? -6.095 7.311 8.500 1.00 95.81 87 ILE A C 1
ATOM 656 O O . ILE A 1 87 ? -5.340 8.074 9.110 1.00 95.81 87 ILE A O 1
ATOM 660 N N . ARG A 1 88 ? -7.367 7.621 8.230 1.00 94.88 88 ARG A N 1
ATOM 661 C CA . ARG A 1 88 ? -8.043 8.878 8.590 1.00 94.88 88 ARG A CA 1
ATOM 662 C C . ARG A 1 88 ? -9.271 8.624 9.453 1.00 94.88 88 ARG A C 1
ATOM 664 O O . ARG A 1 88 ? -9.935 7.595 9.303 1.00 94.88 88 ARG A O 1
ATOM 671 N N . ARG A 1 89 ? -9.604 9.579 10.327 1.00 91.69 89 ARG A N 1
ATOM 672 C CA . ARG A 1 89 ? -10.834 9.528 11.137 1.00 91.69 89 ARG A CA 1
ATOM 673 C C . ARG A 1 89 ? -12.013 10.128 10.384 1.00 91.69 89 ARG A C 1
ATOM 675 O O . ARG A 1 89 ? -11.884 11.207 9.823 1.00 91.69 89 ARG A O 1
ATOM 682 N N . GLY A 1 90 ? -13.190 9.511 10.454 1.00 82.56 90 GLY A N 1
ATOM 683 C CA . GLY A 1 90 ? -14.411 10.090 9.883 1.00 82.56 90 GLY A CA 1
ATOM 684 C C . GLY A 1 90 ? -14.345 10.295 8.362 1.00 82.56 90 GLY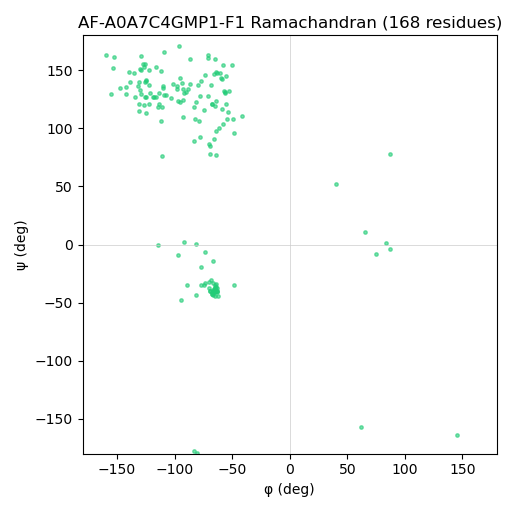 A C 1
ATOM 685 O O . GLY A 1 90 ? -13.612 9.604 7.657 1.00 82.56 90 GLY A O 1
ATOM 686 N N . GLU A 1 91 ? -15.162 11.210 7.832 1.00 68.81 91 GLU A N 1
ATOM 687 C CA . GLU A 1 91 ? -15.265 11.444 6.379 1.00 68.81 91 GLU A CA 1
ATOM 688 C C . GLU A 1 91 ? -14.282 12.482 5.842 1.00 68.81 91 GLU A C 1
ATOM 690 O O . GLU A 1 91 ? -13.767 12.318 4.741 1.00 68.81 91 GLU A O 1
ATOM 695 N N . THR A 1 92 ? -13.989 13.512 6.631 1.00 64.88 92 THR A N 1
ATOM 696 C CA . THR A 1 92 ? -13.106 14.629 6.262 1.00 64.88 92 THR A CA 1
ATOM 697 C C . THR A 1 92 ? -11.831 14.684 7.100 1.00 64.88 92 THR A C 1
ATOM 699 O O . THR A 1 92 ? -11.040 15.608 6.941 1.00 64.88 92 THR A O 1
ATOM 702 N N . GLY A 1 93 ? -11.669 13.757 8.046 1.00 67.81 93 GLY A N 1
ATOM 703 C CA . GLY A 1 93 ? -10.874 14.024 9.234 1.00 67.81 93 GLY A CA 1
ATOM 704 C C . GLY A 1 93 ? -9.366 13.909 9.084 1.00 67.81 93 GLY A C 1
ATOM 705 O O . GLY A 1 93 ? -8.801 13.637 8.025 1.00 67.81 93 GLY A O 1
ATOM 706 N N . GLU A 1 94 ? -8.742 14.154 10.229 1.00 78.88 94 GLU A N 1
ATOM 707 C CA . GLU A 1 94 ? -7.308 14.229 10.458 1.00 78.88 94 GLU A CA 1
ATOM 708 C C . GLU A 1 94 ? -6.594 12.918 10.099 1.00 78.88 94 GLU A C 1
ATOM 710 O O . GLU A 1 94 ? -7.116 11.815 10.311 1.00 78.88 94 GLU A O 1
ATOM 715 N N . ASN A 1 95 ? -5.385 13.053 9.549 1.00 81.81 95 ASN A N 1
ATOM 716 C CA . ASN A 1 95 ? -4.489 11.925 9.330 1.00 81.81 95 ASN A CA 1
ATOM 717 C C . ASN A 1 95 ? -4.045 11.391 10.686 1.00 81.81 95 ASN A C 1
ATOM 719 O O . ASN A 1 95 ? -3.440 12.109 11.474 1.00 81.81 95 ASN A O 1
ATOM 723 N N . ILE A 1 96 ? -4.338 10.123 10.938 1.00 85.56 96 ILE A N 1
ATOM 724 C CA . ILE A 1 96 ? -4.072 9.508 12.234 1.00 85.56 96 ILE A CA 1
ATOM 725 C C . ILE A 1 96 ? -2.725 8.808 12.208 1.00 85.56 96 ILE A C 1
ATOM 727 O O . ILE A 1 96 ? -1.920 8.941 13.124 1.00 85.56 96 ILE A O 1
ATOM 731 N N . THR A 1 97 ? -2.498 8.019 11.161 1.00 87.44 97 THR A N 1
ATOM 732 C CA . THR A 1 97 ? -1.282 7.229 11.037 1.00 87.44 97 THR A CA 1
ATOM 733 C C . THR A 1 97 ? -1.029 6.820 9.589 1.00 87.44 97 THR A C 1
ATOM 735 O O . THR A 1 97 ? -1.922 6.877 8.734 1.00 87.44 97 THR A O 1
ATOM 738 N N . LEU A 1 98 ? 0.210 6.410 9.341 1.00 89.81 98 LEU A N 1
ATOM 739 C CA . LEU A 1 98 ? 0.699 5.870 8.086 1.00 89.81 98 LEU A CA 1
ATOM 740 C C . LEU A 1 98 ? 1.369 4.526 8.386 1.00 89.81 98 LEU A C 1
ATOM 742 O O . LEU A 1 98 ? 2.332 4.470 9.148 1.00 89.81 98 LEU A O 1
ATOM 746 N N . ALA A 1 99 ? 0.858 3.454 7.788 1.00 92.81 99 ALA A N 1
ATOM 747 C CA . ALA A 1 99 ? 1.513 2.152 7.782 1.00 92.81 99 ALA A CA 1
ATOM 748 C C . ALA A 1 99 ? 2.269 1.985 6.459 1.00 92.81 99 ALA A C 1
ATOM 750 O O . ALA A 1 99 ? 1.711 2.269 5.398 1.00 92.81 99 ALA A O 1
ATOM 751 N N . GLN A 1 100 ? 3.519 1.520 6.521 1.00 96.25 100 GLN A N 1
ATOM 752 C CA . GLN A 1 100 ? 4.366 1.317 5.342 1.00 96.25 100 GLN A CA 1
ATOM 753 C C . GLN A 1 100 ? 5.078 -0.035 5.412 1.00 96.25 100 GLN A C 1
ATOM 755 O O . GLN A 1 100 ? 5.418 -0.507 6.500 1.00 96.25 100 GLN A O 1
ATOM 760 N N . THR A 1 101 ? 5.324 -0.659 4.262 1.00 97.62 101 THR A N 1
ATOM 761 C CA . THR A 1 101 ? 6.191 -1.844 4.181 1.00 97.62 101 THR A CA 1
ATOM 762 C C . THR A 1 101 ? 7.658 -1.445 4.020 1.00 97.62 101 THR A C 1
ATOM 764 O O . THR A 1 101 ? 7.954 -0.356 3.531 1.00 97.62 101 THR A O 1
ATOM 767 N N . PRO A 1 102 ? 8.611 -2.335 4.335 1.00 97.31 102 PRO A N 1
ATOM 768 C CA . PRO A 1 102 ? 9.965 -2.206 3.813 1.00 97.31 102 PRO A CA 1
ATOM 769 C C . PRO A 1 102 ? 9.971 -2.206 2.270 1.00 97.31 102 PRO A C 1
ATOM 771 O O . PRO A 1 102 ? 9.072 -2.803 1.658 1.00 97.31 102 PRO A O 1
ATOM 774 N N . PRO A 1 103 ? 10.984 -1.593 1.629 1.00 97.75 103 PRO A N 1
ATOM 775 C CA . PRO A 1 103 ? 11.177 -1.702 0.187 1.00 97.75 103 PRO A CA 1
ATOM 776 C C . PRO A 1 103 ? 11.296 -3.163 -0.247 1.00 97.75 103 PRO A C 1
ATOM 778 O O . PRO A 1 103 ? 12.065 -3.932 0.329 1.00 97.75 103 PRO A O 1
ATOM 781 N N . THR A 1 104 ? 10.541 -3.541 -1.273 1.00 98.31 104 THR A N 1
ATOM 782 C CA . THR A 1 104 ? 10.534 -4.892 -1.844 1.00 98.31 104 THR A CA 1
ATOM 783 C C . THR A 1 104 ? 10.903 -4.816 -3.316 1.00 98.31 104 THR A C 1
ATOM 785 O O . THR A 1 104 ? 10.328 -4.015 -4.050 1.00 98.31 104 THR A O 1
ATOM 788 N N . LEU A 1 105 ? 11.859 -5.638 -3.750 1.00 98.25 105 LEU A N 1
ATOM 789 C CA . LEU A 1 105 ? 12.203 -5.765 -5.164 1.00 98.25 105 LEU A CA 1
ATOM 790 C C . LEU A 1 105 ? 11.072 -6.494 -5.904 1.00 98.25 105 LEU A C 1
ATOM 792 O O . LEU A 1 105 ? 10.654 -7.574 -5.486 1.00 98.25 105 LEU A O 1
ATOM 796 N N . VAL A 1 106 ? 10.583 -5.899 -6.989 1.00 98.38 106 VAL A N 1
ATOM 797 C CA . VAL A 1 106 ? 9.532 -6.449 -7.850 1.00 98.38 106 VAL A CA 1
ATOM 798 C C . VAL A 1 106 ? 10.057 -6.492 -9.278 1.00 98.38 106 VAL A C 1
ATOM 800 O O . VAL A 1 106 ? 10.290 -5.447 -9.893 1.00 98.38 106 VAL A O 1
ATOM 803 N N . GLU A 1 107 ? 10.243 -7.696 -9.807 1.00 98.38 107 GLU A N 1
ATOM 804 C CA . GLU A 1 107 ? 10.775 -7.917 -11.152 1.00 98.38 107 GLU A CA 1
ATOM 805 C C . GLU A 1 107 ? 9.831 -7.379 -12.238 1.00 98.38 107 GLU A C 1
ATOM 807 O O . GLU A 1 107 ? 8.633 -7.180 -12.013 1.00 98.38 107 GLU A O 1
ATOM 812 N N . ALA A 1 108 ? 10.366 -7.133 -13.435 1.00 97.75 108 ALA A N 1
ATOM 813 C CA . ALA A 1 108 ? 9.573 -6.696 -14.583 1.00 97.75 108 ALA A CA 1
ATOM 814 C C . ALA A 1 108 ? 8.445 -7.700 -14.892 1.00 97.75 108 ALA A C 1
ATOM 816 O O . ALA A 1 108 ? 8.661 -8.912 -14.934 1.00 97.75 108 ALA A O 1
ATOM 817 N N . GLY A 1 109 ? 7.219 -7.206 -15.076 1.00 97.31 109 GLY A N 1
ATOM 818 C CA . GLY A 1 109 ? 6.028 -8.033 -15.302 1.00 97.31 109 GLY A CA 1
ATOM 819 C C . GLY A 1 109 ? 5.484 -8.754 -14.059 1.00 97.31 109 GLY A C 1
ATOM 820 O O . GLY A 1 109 ? 4.394 -9.331 -14.126 1.00 97.31 109 GLY A O 1
ATOM 821 N N . GLN A 1 110 ? 6.192 -8.728 -12.924 1.00 98.44 110 GLN A N 1
ATOM 822 C CA . GLN A 1 110 ? 5.783 -9.428 -11.709 1.00 98.44 110 GLN A CA 1
ATOM 823 C C . GLN A 1 110 ? 4.599 -8.731 -11.027 1.00 98.44 110 GLN A C 1
ATOM 825 O O . GLN A 1 110 ? 4.481 -7.505 -11.002 1.00 98.44 110 GLN A O 1
ATOM 830 N N . THR A 1 111 ? 3.730 -9.542 -10.422 1.00 98.69 111 THR A N 1
ATOM 831 C CA . THR A 1 111 ? 2.697 -9.094 -9.483 1.00 98.69 111 THR A CA 1
ATOM 832 C C . THR A 1 111 ? 3.051 -9.558 -8.073 1.00 98.69 111 THR A C 1
ATOM 834 O O . THR A 1 111 ? 3.430 -10.713 -7.876 1.00 98.69 111 THR A O 1
ATOM 837 N N . VAL A 1 112 ? 2.932 -8.666 -7.094 1.00 98.50 112 VAL A N 1
ATOM 838 C CA . VAL A 1 112 ? 3.223 -8.925 -5.681 1.00 98.50 112 VAL A CA 1
ATOM 839 C C . VAL A 1 112 ? 2.058 -8.468 -4.807 1.00 98.50 112 VAL A C 1
ATOM 841 O O . VAL A 1 112 ? 1.334 -7.528 -5.144 1.00 98.50 112 VAL A O 1
ATOM 844 N N . THR A 1 113 ? 1.887 -9.131 -3.668 1.00 98.62 113 THR A N 1
ATOM 845 C CA . THR A 1 113 ? 0.894 -8.770 -2.659 1.00 98.62 113 THR A CA 1
ATOM 846 C C . THR A 1 113 ? 1.592 -8.302 -1.390 1.00 98.62 113 THR A C 1
ATOM 848 O O . THR A 1 113 ? 2.339 -9.053 -0.767 1.00 98.62 113 THR A O 1
ATOM 851 N N . PHE A 1 114 ? 1.308 -7.069 -0.988 1.00 98.50 114 PHE A N 1
ATOM 852 C CA . PHE A 1 114 ? 1.759 -6.482 0.265 1.00 98.50 114 PHE A CA 1
ATOM 853 C C . PHE A 1 114 ? 0.710 -6.681 1.352 1.00 98.50 114 PHE A C 1
ATOM 855 O O . PHE A 1 114 ? -0.487 -6.496 1.115 1.00 98.50 114 PHE A O 1
ATOM 862 N N . GLN A 1 115 ? 1.169 -7.015 2.557 1.00 97.94 115 GLN A N 1
ATOM 863 C CA . GLN A 1 115 ? 0.330 -7.099 3.747 1.00 97.94 115 GLN A CA 1
ATOM 864 C C . GLN A 1 115 ? 0.784 -6.055 4.760 1.00 97.94 115 GLN A C 1
ATOM 866 O O . GLN A 1 115 ? 1.960 -6.000 5.117 1.00 97.94 115 GLN A O 1
ATOM 871 N N . LEU A 1 116 ? -0.156 -5.234 5.222 1.00 97.62 116 LEU A N 1
ATOM 872 C CA . LEU A 1 116 ? 0.073 -4.248 6.272 1.00 97.62 116 LEU A CA 1
ATOM 873 C C . LEU A 1 116 ? -0.936 -4.457 7.391 1.00 97.62 116 LEU A C 1
ATOM 875 O O . LEU A 1 116 ? -2.032 -4.978 7.179 1.00 97.62 116 LEU A O 1
ATOM 879 N N . GLN A 1 117 ? -0.565 -4.023 8.588 1.00 96.75 117 GLN A N 1
ATOM 880 C CA . GLN A 1 117 ? -1.425 -4.091 9.758 1.00 96.75 117 GLN A CA 1
ATOM 881 C C . GLN A 1 117 ? -1.447 -2.738 10.452 1.00 96.75 117 GLN A C 1
ATOM 883 O O . GLN A 1 117 ? -0.407 -2.100 10.601 1.00 96.75 117 GLN A O 1
ATOM 888 N N . TRP A 1 118 ? -2.623 -2.331 10.915 1.00 96.12 118 TRP A N 1
ATOM 889 C CA . TRP A 1 118 ? -2.778 -1.194 11.814 1.00 96.12 118 TRP A CA 1
ATOM 890 C C . TRP A 1 118 ? -3.291 -1.679 13.164 1.00 96.12 118 TRP A C 1
ATOM 892 O O . TRP A 1 118 ? -4.373 -2.259 13.251 1.00 96.12 118 TRP A O 1
ATOM 902 N N . ASP A 1 119 ? -2.495 -1.460 14.208 1.00 95.44 119 ASP A N 1
ATOM 903 C CA . ASP A 1 119 ? -2.899 -1.694 15.590 1.00 95.44 119 ASP A CA 1
ATOM 904 C C . ASP A 1 119 ? -3.863 -0.590 16.035 1.00 95.44 119 ASP A C 1
ATOM 906 O O . ASP A 1 119 ? -3.503 0.587 16.087 1.00 95.44 119 ASP A O 1
ATOM 910 N N . THR A 1 120 ? -5.101 -0.978 16.334 1.00 95.00 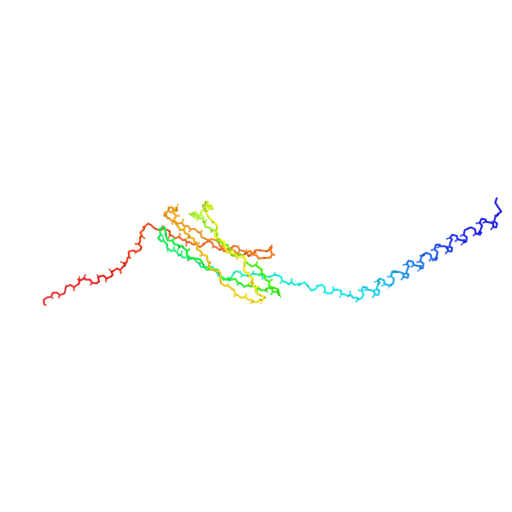120 THR A N 1
ATOM 911 C CA . THR A 1 120 ? -6.150 -0.043 16.760 1.00 95.00 120 THR A CA 1
ATOM 912 C C . THR A 1 120 ? -6.069 0.307 18.250 1.00 95.00 120 THR A C 1
ATOM 914 O O . THR A 1 120 ? -6.883 1.093 18.743 1.00 95.00 120 THR A O 1
ATOM 917 N N . SER A 1 121 ? -5.089 -0.237 18.978 1.00 93.62 121 SER A N 1
ATOM 918 C CA . SER A 1 121 ? -4.805 0.134 20.364 1.00 93.62 121 SER A CA 1
ATOM 919 C C . SER A 1 121 ? -4.552 1.638 20.485 1.00 93.62 121 SER A C 1
ATOM 921 O O . SER A 1 121 ? -3.770 2.218 19.737 1.00 93.62 121 SER A O 1
ATOM 923 N N . GLY A 1 122 ? -5.223 2.284 21.440 1.00 89.94 122 GLY A N 1
ATOM 924 C CA . GLY A 1 122 ? -5.078 3.724 21.679 1.00 89.94 122 GLY A CA 1
ATOM 925 C C . GLY A 1 122 ? -5.928 4.629 20.779 1.00 89.94 122 GLY A C 1
ATOM 926 O O . GLY A 1 122 ? -5.891 5.845 20.948 1.00 89.94 122 GLY A O 1
ATOM 927 N N . TYR A 1 123 ? -6.741 4.075 19.874 1.00 91.94 123 TYR A N 1
ATOM 928 C CA . TYR A 1 123 ? -7.665 4.850 19.039 1.00 91.94 123 TYR A CA 1
ATOM 929 C C . TYR A 1 123 ? -9.117 4.619 19.469 1.00 91.94 123 TYR A C 1
ATOM 931 O O . TYR A 1 123 ? -9.538 3.472 19.580 1.00 91.94 123 TYR A O 1
ATOM 939 N N . ASN A 1 124 ? -9.903 5.680 19.720 1.00 92.25 124 ASN A N 1
ATOM 940 C CA . ASN A 1 124 ? -11.304 5.492 20.155 1.00 92.25 124 ASN A CA 1
ATOM 941 C C . ASN A 1 124 ? -12.149 4.842 19.047 1.00 92.25 124 ASN A C 1
ATOM 943 O O . ASN A 1 124 ? -11.960 5.199 17.886 1.00 92.25 124 ASN A O 1
ATOM 947 N N . PRO A 1 125 ? -13.147 4.016 19.388 1.00 93.94 125 PRO A N 1
ATOM 948 C CA . PRO A 1 125 ? -14.098 3.455 18.430 1.00 93.94 125 PRO A CA 1
ATOM 949 C C . PRO A 1 125 ? -14.735 4.487 17.505 1.00 93.94 125 PRO A C 1
ATOM 951 O O . PRO A 1 125 ? -14.895 5.660 17.857 1.00 93.94 125 PRO A O 1
ATOM 954 N N . GLY A 1 126 ? -15.157 4.023 16.334 1.00 93.81 126 GLY A N 1
ATOM 955 C CA . GLY A 1 126 ? -15.855 4.833 15.350 1.00 93.81 126 GLY A CA 1
ATOM 956 C C . GLY A 1 126 ? -15.504 4.457 13.918 1.00 93.81 126 GLY A C 1
ATOM 957 O O . GLY A 1 126 ? -14.963 3.389 13.638 1.00 93.81 126 GLY A O 1
ATOM 958 N N . ASN A 1 127 ? -15.831 5.363 13.000 1.00 94.56 127 ASN A N 1
ATOM 959 C CA . ASN A 1 127 ? -15.591 5.182 11.575 1.00 94.56 127 ASN A CA 1
ATOM 960 C C . ASN A 1 127 ? -14.246 5.776 11.159 1.00 94.56 127 ASN A C 1
ATOM 962 O O . ASN A 1 127 ? -13.920 6.922 11.480 1.00 94.56 127 ASN A O 1
ATOM 966 N N . TYR A 1 128 ? -13.513 4.993 10.385 1.00 95.38 128 TYR A N 1
ATOM 967 C CA . TYR A 1 128 ? -12.205 5.293 9.835 1.00 95.38 128 TYR A CA 1
ATOM 968 C C . TYR A 1 128 ? -12.211 5.033 8.333 1.00 95.38 128 TYR A C 1
ATOM 970 O O . TYR A 1 128 ? -13.083 4.340 7.798 1.00 95.38 128 TYR A O 1
ATOM 978 N N . ARG A 1 129 ? -11.225 5.600 7.645 1.00 95.06 129 ARG A N 1
ATOM 979 C CA . ARG A 1 129 ? -10.999 5.376 6.220 1.00 95.06 129 ARG A CA 1
ATOM 980 C C . ARG A 1 129 ? -9.536 5.057 5.974 1.00 95.06 129 ARG A C 1
ATOM 982 O O . ARG A 1 129 ? -8.672 5.728 6.532 1.00 95.06 129 ARG A O 1
ATOM 989 N N . ALA A 1 130 ? -9.279 4.063 5.135 1.00 96.25 130 ALA A N 1
ATOM 990 C CA . ALA A 1 130 ? -7.946 3.740 4.654 1.00 96.25 130 ALA A CA 1
ATOM 991 C C . ALA A 1 130 ? -7.810 4.077 3.170 1.00 96.25 130 ALA A C 1
ATOM 993 O O . ALA A 1 130 ? -8.707 3.793 2.373 1.00 96.25 130 ALA A O 1
ATOM 994 N N . ILE A 1 131 ? -6.685 4.693 2.825 1.00 96.62 131 ILE A N 1
ATOM 995 C CA . ILE A 1 131 ? -6.303 5.073 1.465 1.00 96.62 131 ILE A CA 1
ATOM 996 C C . ILE A 1 131 ? -4.929 4.465 1.213 1.00 96.62 131 ILE A C 1
ATOM 998 O O . ILE A 1 131 ? -4.019 4.674 2.018 1.00 96.62 131 ILE A O 1
ATOM 1002 N N . ALA A 1 132 ? -4.782 3.719 0.122 1.00 98.25 132 ALA A N 1
ATOM 1003 C CA . ALA A 1 132 ? -3.539 3.044 -0.221 1.00 98.25 132 ALA A CA 1
ATOM 1004 C C . ALA A 1 132 ? -2.882 3.650 -1.464 1.00 98.25 132 ALA A C 1
ATOM 1006 O O . ALA A 1 132 ? -3.569 4.124 -2.366 1.00 98.25 132 ALA A O 1
ATOM 1007 N N . TRP A 1 133 ? -1.553 3.604 -1.523 1.00 98.56 133 TRP A N 1
ATOM 1008 C CA . TRP A 1 133 ? -0.764 3.846 -2.736 1.00 98.56 133 TRP A CA 1
ATOM 1009 C C . TRP A 1 133 ? 0.562 3.084 -2.653 1.00 98.56 133 TRP A C 1
ATOM 1011 O O . TRP A 1 133 ? 0.991 2.681 -1.570 1.00 98.56 133 TRP A O 1
ATOM 1021 N N . ILE A 1 134 ? 1.218 2.883 -3.796 1.00 98.56 134 ILE A N 1
ATOM 1022 C CA . ILE A 1 134 ? 2.561 2.300 -3.871 1.00 98.56 134 ILE A CA 1
ATOM 1023 C C . ILE A 1 134 ? 3.532 3.365 -4.372 1.00 98.56 134 ILE A C 1
ATOM 1025 O O . ILE A 1 134 ? 3.278 3.989 -5.400 1.00 98.56 134 ILE A O 1
ATOM 1029 N N . GLU A 1 135 ? 4.651 3.540 -3.677 1.00 98.38 135 GLU A N 1
ATOM 1030 C CA . GLU A 1 135 ? 5.803 4.316 -4.147 1.00 98.38 135 GLU A CA 1
ATOM 1031 C C . GLU A 1 135 ? 6.854 3.368 -4.724 1.00 98.38 135 GLU A C 1
ATOM 1033 O O . GLU A 1 135 ? 7.119 2.314 -4.148 1.00 98.38 135 GLU A O 1
ATOM 1038 N N . TYR A 1 136 ? 7.445 3.709 -5.867 1.00 97.75 136 TYR A N 1
ATOM 1039 C CA . TYR A 1 136 ? 8.446 2.877 -6.533 1.00 97.75 136 TYR A CA 1
ATOM 1040 C C . TYR A 1 136 ? 9.371 3.716 -7.416 1.00 97.75 136 TYR A C 1
ATOM 1042 O O . TYR A 1 136 ? 8.894 4.492 -8.232 1.00 97.75 136 TYR A O 1
ATOM 1050 N N . ASN A 1 137 ? 10.694 3.572 -7.277 1.00 93.31 137 ASN A N 1
ATOM 1051 C CA . ASN A 1 137 ? 11.707 4.262 -8.102 1.00 93.31 137 ASN A CA 1
ATOM 1052 C C . ASN A 1 137 ? 11.368 5.745 -8.416 1.00 93.31 137 ASN A C 1
ATOM 1054 O O . ASN A 1 137 ? 11.333 6.145 -9.580 1.00 93.31 137 ASN A O 1
ATOM 1058 N N . SER A 1 138 ? 11.063 6.544 -7.384 1.00 94.06 138 SER A N 1
ATOM 1059 C CA . SER A 1 138 ? 10.657 7.967 -7.484 1.00 94.06 138 SER A CA 1
ATOM 1060 C C . SER A 1 138 ? 9.317 8.251 -8.184 1.00 94.06 138 SER A C 1
ATOM 1062 O O . SER A 1 138 ? 8.995 9.407 -8.446 1.00 94.06 138 SER A O 1
ATOM 1064 N N . HIS A 1 139 ? 8.522 7.220 -8.442 1.00 96.25 139 HIS A N 1
ATOM 1065 C CA . HIS A 1 139 ? 7.145 7.292 -8.918 1.00 96.25 139 HIS A CA 1
ATOM 1066 C C . HIS A 1 139 ? 6.181 6.863 -7.810 1.00 96.25 139 HIS A C 1
ATOM 1068 O O . HIS A 1 139 ? 6.575 6.246 -6.816 1.00 96.25 139 HIS A O 1
ATOM 1074 N N . ALA A 1 140 ? 4.900 7.163 -7.999 1.00 97.62 140 ALA A N 1
ATOM 1075 C CA . ALA A 1 140 ? 3.828 6.664 -7.155 1.00 97.62 140 ALA A CA 1
ATOM 1076 C C . ALA A 1 140 ? 2.620 6.279 -8.011 1.00 97.62 140 ALA A C 1
ATOM 1078 O O . ALA A 1 140 ? 2.368 6.882 -9.055 1.00 97.62 140 ALA A O 1
ATOM 1079 N N . THR A 1 141 ? 1.864 5.277 -7.571 1.00 98.31 141 THR A N 1
ATOM 1080 C CA . THR A 1 141 ? 0.537 5.013 -8.132 1.00 98.31 141 THR A CA 1
ATOM 1081 C C . THR A 1 141 ? -0.439 6.099 -7.690 1.00 98.31 141 THR A C 1
ATOM 1083 O O . THR A 1 141 ? -0.242 6.748 -6.660 1.00 98.31 141 THR A O 1
ATOM 1086 N N . ASN A 1 142 ? -1.551 6.239 -8.411 1.00 97.06 142 ASN A N 1
ATOM 1087 C CA . ASN A 1 142 ? -2.674 7.006 -7.885 1.00 97.06 142 ASN A CA 1
ATOM 1088 C C . ASN A 1 142 ? -3.157 6.386 -6.558 1.00 97.06 142 ASN A C 1
ATOM 1090 O O . ASN A 1 142 ? -3.155 5.154 -6.432 1.00 97.06 142 ASN A O 1
ATOM 1094 N N . PRO A 1 143 ? -3.567 7.207 -5.576 1.00 97.25 143 PRO A N 1
ATOM 1095 C CA . PRO A 1 143 ? -4.204 6.705 -4.369 1.00 97.25 143 PRO A CA 1
ATOM 1096 C C . PRO A 1 143 ? -5.530 6.007 -4.683 1.00 97.25 143 PRO A C 1
ATOM 1098 O O . PRO A 1 143 ? -6.246 6.405 -5.602 1.00 97.25 143 PRO A O 1
ATOM 1101 N N . THR A 1 144 ? -5.879 4.992 -3.896 1.00 97.50 144 THR A N 1
ATOM 1102 C CA . THR A 1 144 ? -7.185 4.329 -3.993 1.00 97.50 144 THR A CA 1
ATOM 1103 C C . THR A 1 144 ? -8.312 5.219 -3.485 1.00 97.50 144 THR A C 1
ATOM 1105 O O . THR A 1 144 ? -8.099 6.124 -2.673 1.00 97.50 144 THR A O 1
ATOM 1108 N N . ASP A 1 145 ? -9.546 4.871 -3.846 1.00 95.69 145 ASP A N 1
ATOM 1109 C CA . ASP A 1 145 ? -10.705 5.406 -3.143 1.00 95.69 145 ASP A CA 1
ATOM 1110 C C . ASP A 1 145 ? -10.673 5.019 -1.648 1.00 95.69 145 ASP A C 1
ATOM 1112 O O . ASP A 1 145 ? -10.177 3.941 -1.283 1.00 95.69 145 ASP A O 1
ATOM 1116 N N . PRO A 1 146 ? -11.201 5.873 -0.750 1.00 94.44 146 PRO A N 1
ATOM 1117 C CA . PRO A 1 146 ? -11.198 5.587 0.678 1.00 94.44 146 PRO A CA 1
ATOM 1118 C C . PRO A 1 146 ? -12.063 4.368 1.031 1.00 94.44 146 PRO A C 1
ATOM 1120 O O . PRO A 1 146 ? -13.288 4.399 0.889 1.00 94.44 146 PRO A O 1
ATOM 1123 N N . THR A 1 147 ? -11.447 3.331 1.600 1.00 95.56 147 THR A N 1
ATOM 1124 C CA . THR A 1 147 ? -12.150 2.140 2.106 1.00 95.56 147 THR A CA 1
ATOM 1125 C C . THR A 1 147 ? -12.536 2.331 3.570 1.00 95.56 147 THR A C 1
ATOM 1127 O O . THR A 1 147 ? -11.712 2.756 4.379 1.00 95.56 147 THR A O 1
ATOM 1130 N N . LYS A 1 148 ? -13.796 2.056 3.926 1.00 95.25 148 LYS A N 1
ATOM 1131 C CA . LYS A 1 148 ? -14.315 2.255 5.290 1.00 95.25 148 LYS A CA 1
ATOM 1132 C C . LYS A 1 148 ? -13.852 1.145 6.236 1.00 95.25 148 LYS A C 1
ATOM 1134 O O . LYS A 1 148 ? -13.881 -0.025 5.878 1.00 95.25 148 LYS A O 1
ATOM 1139 N N . ILE A 1 149 ? -13.517 1.533 7.461 1.00 95.25 149 ILE A N 1
ATOM 1140 C CA . ILE A 1 149 ? -13.206 0.640 8.580 1.00 95.25 149 ILE A CA 1
ATOM 1141 C C . ILE A 1 149 ? -14.033 1.101 9.775 1.00 95.25 149 ILE A C 1
ATOM 1143 O O . ILE A 1 149 ? -14.067 2.291 10.089 1.00 95.25 149 ILE A O 1
ATOM 1147 N N . HIS A 1 150 ? -14.682 0.174 10.458 1.00 95.38 150 HIS A N 1
ATOM 1148 C CA . HIS A 1 150 ? -15.417 0.431 11.682 1.00 95.38 150 HIS A CA 1
ATOM 1149 C C . HIS A 1 150 ? -14.694 -0.221 12.860 1.00 95.38 150 HIS A C 1
ATOM 1151 O O . HIS A 1 150 ? -14.505 -1.437 12.893 1.00 95.38 150 HIS A O 1
ATOM 1157 N N . VAL A 1 151 ? -14.268 0.602 13.817 1.00 95.12 151 VAL A N 1
ATOM 1158 C CA . VAL A 1 151 ? -13.647 0.151 15.065 1.00 95.12 151 VAL A CA 1
ATOM 1159 C C . VAL A 1 151 ? -14.723 0.126 16.147 1.00 95.12 151 VAL A C 1
ATOM 1161 O O . VAL A 1 151 ? -15.335 1.162 16.404 1.00 95.12 151 VAL A O 1
ATOM 1164 N N . THR A 1 152 ? -14.939 -1.020 16.793 1.00 94.75 152 THR A N 1
ATOM 1165 C CA . THR A 1 152 ? -15.936 -1.194 17.867 1.00 94.75 152 THR A CA 1
ATOM 1166 C C . THR A 1 152 ? -15.285 -1.544 19.209 1.00 94.75 152 THR A C 1
ATOM 1168 O O . THR A 1 152 ? -14.218 -2.146 19.242 1.00 94.75 152 THR A O 1
ATOM 1171 N N . ASN A 1 153 ? -15.930 -1.188 20.324 1.00 90.62 153 ASN A N 1
ATOM 1172 C CA . ASN A 1 153 ? -15.545 -1.652 21.667 1.00 90.62 153 ASN A CA 1
ATOM 1173 C C . ASN A 1 153 ? -15.992 -3.087 21.954 1.00 90.62 153 ASN A C 1
ATOM 1175 O O . ASN A 1 153 ? -15.505 -3.718 22.891 1.00 90.62 153 ASN A O 1
ATOM 1179 N N . GLU A 1 154 ? -16.962 -3.589 21.198 1.00 79.62 154 GLU A N 1
ATOM 1180 C CA . GLU A 1 154 ? -17.538 -4.895 21.458 1.00 79.62 154 GLU A CA 1
ATOM 1181 C C . GLU A 1 154 ? -16.657 -5.957 20.821 1.00 79.62 154 GLU A C 1
ATOM 1183 O O . GLU A 1 154 ? -16.481 -5.998 19.603 1.00 79.62 154 GLU A O 1
ATOM 1188 N N . LYS A 1 155 ? -16.109 -6.847 21.655 1.00 67.31 155 LYS A N 1
ATOM 1189 C CA . LYS A 1 155 ? -15.625 -8.140 21.180 1.00 67.31 155 LYS A CA 1
ATOM 1190 C C . LYS A 1 155 ? -16.806 -8.755 20.443 1.00 67.31 155 LYS A C 1
ATOM 1192 O O . LYS A 1 155 ? -17.824 -8.960 21.100 1.00 67.31 155 LYS A O 1
ATOM 1197 N N . ALA A 1 156 ? -16.695 -8.935 19.119 1.00 59.44 156 ALA A N 1
ATOM 1198 C CA . ALA A 1 156 ? -17.767 -9.486 18.295 1.00 59.44 156 ALA A CA 1
ATOM 1199 C C . ALA A 1 156 ? -18.382 -10.639 19.079 1.00 59.44 156 ALA A C 1
ATOM 1201 O O . ALA A 1 156 ? -17.667 -11.594 19.394 1.00 59.44 156 ALA A O 1
ATOM 1202 N N . ALA A 1 157 ? -19.621 -10.455 19.544 1.00 55.84 157 ALA A N 1
ATOM 1203 C CA . ALA A 1 157 ? -20.261 -11.463 20.358 1.00 55.84 157 ALA A CA 1
ATOM 1204 C C . ALA A 1 157 ? -20.198 -12.734 19.522 1.00 55.84 157 ALA A C 1
ATOM 1206 O O . ALA A 1 157 ? -20.652 -12.718 18.375 1.00 55.84 157 ALA A O 1
ATOM 1207 N N . ASP A 1 158 ? -19.566 -13.786 20.050 1.00 52.94 158 ASP A N 1
ATOM 1208 C CA . ASP A 1 158 ? -19.754 -15.119 19.505 1.00 52.94 158 ASP A CA 1
ATOM 1209 C C . ASP A 1 158 ? -21.266 -15.263 19.404 1.00 52.94 158 ASP A C 1
ATOM 1211 O O . ASP A 1 158 ? -21.962 -15.274 20.426 1.00 52.94 158 ASP A O 1
ATOM 1215 N N . VAL A 1 159 ? -21.789 -15.240 18.176 1.00 52.78 159 VAL A N 1
ATOM 1216 C CA . VAL A 1 159 ? -23.191 -15.514 17.904 1.00 52.78 159 VAL A CA 1
ATOM 1217 C C . VAL A 1 159 ? -23.328 -17.000 18.189 1.00 52.78 159 VAL A C 1
ATOM 1219 O O . VAL A 1 159 ? -23.303 -17.843 17.299 1.00 52.78 159 VAL A O 1
ATOM 1222 N N . ASN A 1 160 ? -23.390 -17.322 19.477 1.00 48.50 160 ASN A N 1
ATOM 1223 C CA . ASN A 1 160 ? -23.893 -18.571 19.975 1.00 48.50 160 ASN A CA 1
ATOM 1224 C C . ASN A 1 160 ? -25.363 -18.531 19.590 1.00 48.50 160 ASN A C 1
ATOM 1226 O O . ASN A 1 160 ? -26.209 -18.004 20.316 1.00 48.50 160 ASN A O 1
ATOM 1230 N N . ILE A 1 161 ? -25.645 -19.049 18.398 1.00 56.03 161 ILE A N 1
ATOM 1231 C CA . ILE A 1 161 ? -26.962 -19.531 18.036 1.00 56.03 161 ILE A CA 1
ATOM 1232 C C . ILE A 1 161 ? -27.217 -20.707 18.986 1.00 56.03 161 ILE A C 1
ATOM 1234 O O . ILE A 1 161 ? -27.075 -21.871 18.630 1.00 56.03 161 ILE A O 1
ATOM 1238 N N . MET A 1 162 ? -27.548 -20.405 20.242 1.00 48.94 162 MET A N 1
ATOM 1239 C CA . MET A 1 162 ? -28.380 -21.303 21.015 1.00 48.94 162 MET A CA 1
ATOM 1240 C C . MET A 1 162 ? -29.754 -21.209 20.366 1.00 48.94 162 MET A C 1
ATOM 1242 O O . MET A 1 162 ? -30.601 -20.411 20.761 1.00 48.94 162 MET A O 1
ATOM 1246 N N . GLU A 1 163 ? -29.931 -22.009 19.313 1.00 52.22 163 GLU A N 1
ATOM 1247 C CA . GLU A 1 163 ? -31.220 -22.586 18.975 1.00 52.22 163 GLU A CA 1
ATOM 1248 C C . GLU A 1 163 ? -31.766 -23.192 20.265 1.00 52.22 163 GLU A C 1
ATOM 1250 O O . GLU A 1 163 ? -31.394 -24.292 20.672 1.00 52.22 163 GLU A O 1
ATOM 1255 N N . ASN A 1 164 ? -32.602 -22.441 20.972 1.00 55.56 164 ASN A N 1
ATOM 1256 C CA . ASN A 1 164 ? -33.427 -23.032 21.994 1.00 55.56 164 ASN A CA 1
ATOM 1257 C C . ASN A 1 164 ? -34.808 -22.385 22.011 1.00 55.56 164 ASN A C 1
ATOM 1259 O O . ASN A 1 164 ? -34.957 -21.172 22.148 1.00 55.56 164 ASN A O 1
ATOM 1263 N N . LEU A 1 165 ? -35.783 -23.294 21.983 1.00 56.03 165 LEU A N 1
ATOM 1264 C CA . LEU A 1 165 ? -37.172 -23.165 22.410 1.00 56.03 165 LEU A CA 1
ATOM 1265 C C . LEU A 1 165 ? -38.176 -22.627 21.386 1.00 56.03 165 LEU A C 1
ATOM 1267 O O . LEU A 1 165 ? -38.711 -21.530 21.500 1.00 56.03 165 LEU A O 1
ATOM 1271 N N . GLY A 1 166 ? -38.565 -23.532 20.486 1.00 53.88 166 GLY A N 1
ATOM 1272 C CA . GLY A 1 166 ? -39.935 -23.638 19.989 1.00 53.88 166 GLY A CA 1
ATOM 1273 C C . GLY A 1 166 ? -40.582 -24.927 20.494 1.00 53.88 166 GLY A C 1
ATOM 1274 O O . GLY A 1 166 ? -40.674 -25.904 19.761 1.00 53.88 166 GLY A O 1
ATOM 1275 N N . CYS A 1 167 ? -40.979 -24.934 21.768 1.00 60.03 167 CYS A N 1
ATOM 1276 C CA . CYS A 1 167 ? -41.872 -25.928 22.357 1.00 60.03 167 CYS A CA 1
ATOM 1277 C C . CYS A 1 167 ? -43.203 -25.915 21.580 1.00 60.03 167 CYS A C 1
ATOM 1279 O O . CYS A 1 167 ? -43.883 -24.890 21.549 1.00 60.03 167 CYS A O 1
ATOM 1281 N N . GLY A 1 168 ? -43.532 -27.028 20.920 1.00 53.44 168 GLY A N 1
ATOM 1282 C CA . GLY A 1 168 ? -44.775 -27.243 20.180 1.00 53.44 168 GLY A CA 1
ATOM 1283 C C . GLY A 1 168 ? -45.631 -28.288 20.886 1.00 53.44 168 GLY A C 1
ATOM 1284 O O . GLY A 1 168 ? -45.304 -29.466 20.902 1.00 53.44 168 GLY A O 1
ATOM 1285 N N . THR A 1 169 ? -46.679 -27.777 21.507 1.00 58.62 169 THR A N 1
ATOM 1286 C CA . THR A 1 169 ? -47.696 -28.336 22.399 1.00 58.62 169 THR A CA 1
ATOM 1287 C C . THR A 1 169 ? -48.491 -29.557 21.879 1.00 58.62 169 THR A C 1
ATOM 1289 O O . THR A 1 169 ? -48.894 -29.562 20.721 1.00 58.62 169 THR A O 1
ATOM 1292 N N . ILE A 1 170 ? -48.812 -30.451 22.839 1.00 54.97 170 ILE A N 1
ATOM 1293 C CA . ILE A 1 170 ? -49.917 -31.448 22.992 1.00 54.97 170 ILE A CA 1
ATOM 1294 C C . ILE A 1 170 ? -50.050 -32.583 21.970 1.00 54.97 170 ILE A C 1
ATOM 1296 O O . ILE A 1 170 ? -50.498 -32.336 20.833 1.00 54.97 170 ILE A O 1
#